Protein AF-A0A958FH75-F1 (afdb_monomer_lite)

Secondary structure (DSSP, 8-state):
--TTTT--TT--HHHHHH--HHHHHHHHHHH-SGGG------SSS-HHHHHHHHHHHHTTPPPPSSPPP------PPPSS--------TT--S---------PPPP-SSHHHHT-

pLDDT: mean 91.55, std 7.51, range [58.56, 97.75]

Foldseek 3Di:
DWPVVVCDPVDDPVCVVDPDPVVVVVVCLQQVFPVNDDDDDDDDDDPVVVVVVCCVVPVPGDGRDPHDDDDDIDDDADPDDDDDDDDDPPDPDDDDDDDDDDDDFDPPDPVSVVD

Sequence (115 aa):
NSRYADRLPIGKKEILENFEPETLRRFYRDWYRPDLMAVIAVGNFDTAFIEAQIRQTFGELPAAEAPRPRVHFPVPDNDKTIFAIASDPEATGSSVSIYFKKDAREQNSEAAYRQ

Structure (mmCIF, N/CA/C/O backbone):
data_AF-A0A958FH75-F1
#
_entry.id   AF-A0A958FH75-F1
#
loop_
_atom_site.group_PDB
_atom_site.id
_atom_site.type_symbol
_atom_site.label_atom_id
_atom_site.label_alt_id
_atom_site.label_comp_id
_atom_site.label_asym_id
_atom_site.label_entity_id
_atom_site.label_seq_id
_atom_site.pdbx_PDB_ins_code
_atom_site.Cartn_x
_atom_site.Cartn_y
_atom_site.Cartn_z
_atom_site.occupancy
_atom_site.B_iso_or_equiv
_atom_site.auth_seq_id
_atom_site.auth_comp_id
_atom_site.auth_asym_id
_atom_site.auth_atom_id
_atom_site.pdbx_PDB_model_num
ATOM 1 N N . ASN A 1 1 ? 3.863 -8.592 -19.537 1.00 63.41 1 ASN A N 1
ATOM 2 C CA . ASN A 1 1 ? 4.412 -7.916 -18.338 1.00 63.41 1 ASN A CA 1
ATOM 3 C C . ASN A 1 1 ? 3.297 -7.593 -17.357 1.00 63.41 1 ASN A C 1
ATOM 5 O O . ASN A 1 1 ? 2.187 -7.318 -17.794 1.00 63.41 1 ASN A O 1
ATOM 9 N N . SER A 1 2 ? 3.559 -7.693 -16.050 1.00 83.12 2 SER A N 1
ATOM 10 C CA . SER A 1 2 ? 2.562 -7.382 -15.013 1.00 83.12 2 SER A CA 1
ATOM 11 C C . SER A 1 2 ? 2.375 -5.870 -14.857 1.00 83.12 2 SER A C 1
ATOM 13 O O . SER A 1 2 ? 3.346 -5.129 -14.989 1.00 83.12 2 SER A O 1
ATOM 15 N N . ARG A 1 3 ? 1.172 -5.413 -14.474 1.00 85.88 3 ARG A N 1
ATOM 16 C CA . ARG A 1 3 ? 0.893 -3.984 -14.201 1.00 85.88 3 ARG A CA 1
ATOM 17 C C . ARG A 1 3 ? 1.790 -3.369 -13.129 1.00 85.88 3 ARG A C 1
ATOM 19 O O . ARG A 1 3 ? 1.921 -2.150 -13.099 1.00 85.88 3 ARG A O 1
ATOM 26 N N . TYR A 1 4 ? 2.376 -4.182 -12.253 1.00 84.25 4 TYR A N 1
ATOM 27 C CA . TYR A 1 4 ? 3.315 -3.717 -11.233 1.00 84.25 4 TYR A CA 1
ATOM 28 C C . TYR A 1 4 ? 4.617 -3.165 -11.830 1.00 84.25 4 TYR A C 1
ATOM 30 O O . TYR A 1 4 ? 5.195 -2.253 -11.250 1.00 84.25 4 TYR A O 1
ATOM 38 N N . ALA A 1 5 ? 5.044 -3.652 -13.002 1.00 86.88 5 ALA A N 1
ATOM 39 C CA . ALA A 1 5 ? 6.258 -3.169 -13.664 1.00 86.88 5 ALA A CA 1
ATOM 40 C C . ALA A 1 5 ? 6.140 -1.699 -14.106 1.00 86.88 5 ALA A C 1
ATOM 42 O O . ALA A 1 5 ? 7.126 -0.971 -14.098 1.00 86.88 5 ALA A O 1
ATOM 43 N N . ASP A 1 6 ? 4.923 -1.250 -14.423 1.00 89.31 6 ASP A N 1
ATOM 44 C CA . ASP A 1 6 ? 4.658 0.096 -14.945 1.00 89.31 6 ASP A CA 1
ATOM 45 C C . ASP A 1 6 ? 4.152 1.077 -13.869 1.00 89.31 6 ASP A C 1
ATOM 47 O O . ASP A 1 6 ? 3.841 2.234 -14.168 1.00 89.31 6 ASP A O 1
ATOM 51 N N . ARG A 1 7 ? 3.994 0.623 -12.617 1.00 90.12 7 ARG A N 1
ATOM 52 C CA . ARG A 1 7 ? 3.311 1.361 -11.538 1.00 90.12 7 ARG A CA 1
ATOM 53 C C . ARG A 1 7 ? 4.127 1.410 -10.257 1.00 90.12 7 ARG A C 1
ATOM 55 O O . ARG A 1 7 ? 3.709 0.898 -9.219 1.00 90.12 7 ARG A O 1
ATOM 62 N N . LEU A 1 8 ? 5.273 2.075 -10.329 1.00 93.00 8 LEU A N 1
ATOM 63 C CA . LEU A 1 8 ? 6.036 2.405 -9.130 1.00 93.00 8 LEU A CA 1
ATOM 64 C C . LEU A 1 8 ? 5.189 3.282 -8.188 1.00 93.00 8 LEU A C 1
ATOM 66 O O . LEU A 1 8 ? 4.598 4.258 -8.661 1.00 93.00 8 LEU A O 1
ATOM 70 N N . PRO A 1 9 ? 5.142 2.985 -6.872 1.00 93.75 9 PRO A N 1
ATOM 71 C CA . PRO A 1 9 ? 4.334 3.749 -5.918 1.00 93.75 9 PRO A CA 1
ATOM 72 C C . PRO A 1 9 ? 4.647 5.248 -5.879 1.00 93.75 9 PRO A C 1
ATOM 74 O O . PRO A 1 9 ? 3.743 6.048 -5.666 1.00 93.75 9 PRO A O 1
ATOM 77 N N . ILE A 1 10 ? 5.903 5.633 -6.134 1.00 94.25 10 ILE A N 1
ATOM 78 C CA . ILE A 1 10 ? 6.328 7.041 -6.177 1.00 94.25 10 ILE A CA 1
ATOM 79 C C . ILE A 1 10 ? 5.706 7.821 -7.349 1.00 94.25 10 ILE A C 1
ATOM 81 O O . ILE A 1 10 ? 5.650 9.046 -7.324 1.00 94.25 10 ILE A O 1
ATOM 85 N N . GLY A 1 11 ? 5.204 7.124 -8.372 1.00 93.44 11 GLY A N 1
ATOM 86 C CA . GLY A 1 11 ? 4.608 7.738 -9.552 1.00 93.44 11 GLY A CA 1
ATOM 87 C C . GLY A 1 11 ? 5.637 8.333 -10.516 1.00 93.44 11 GLY A C 1
ATOM 88 O O . GLY A 1 11 ? 6.793 7.915 -10.571 1.00 93.44 11 GLY A O 1
ATOM 89 N N . LYS A 1 12 ? 5.186 9.291 -11.333 1.00 95.25 12 LYS A N 1
ATOM 90 C CA . LYS A 1 12 ? 6.008 10.007 -12.318 1.00 95.25 12 LYS A CA 1
ATOM 91 C C . LYS A 1 12 ? 6.065 11.480 -11.942 1.00 95.25 12 LYS A C 1
ATOM 93 O O . LYS A 1 12 ? 5.015 12.064 -11.685 1.00 95.25 12 LYS A O 1
ATOM 98 N N . LYS A 1 13 ? 7.257 12.080 -11.992 1.00 95.75 13 LYS A N 1
ATOM 99 C CA . LYS A 1 13 ? 7.478 13.500 -11.674 1.00 95.75 13 LYS A CA 1
ATOM 100 C C . LYS A 1 13 ? 6.497 14.426 -12.400 1.00 95.75 13 LYS A C 1
ATOM 102 O O . LYS A 1 13 ? 5.816 15.208 -11.756 1.00 95.75 13 LYS A O 1
ATOM 107 N N . GLU A 1 14 ? 6.351 14.245 -13.709 1.00 96.56 14 GLU A N 1
ATOM 108 C CA . GLU A 1 14 ? 5.429 15.031 -14.538 1.00 96.56 14 GLU A CA 1
ATOM 109 C C . GLU A 1 14 ? 3.981 14.990 -14.025 1.00 96.56 14 GLU A C 1
ATOM 111 O O . GLU A 1 14 ? 3.292 16.003 -14.034 1.00 96.56 14 GLU A O 1
ATOM 116 N N . ILE A 1 15 ? 3.516 13.840 -13.526 1.00 95.06 15 ILE A N 1
ATOM 117 C CA . ILE A 1 15 ? 2.167 13.721 -12.959 1.00 95.06 15 ILE A CA 1
ATOM 118 C C . ILE A 1 15 ? 2.096 14.446 -11.614 1.00 95.06 15 ILE A C 1
ATOM 120 O O . ILE A 1 15 ? 1.117 15.131 -11.352 1.00 95.06 15 ILE A O 1
ATOM 124 N N . LEU A 1 16 ? 3.120 14.309 -10.768 1.00 94.56 16 LEU A N 1
ATOM 125 C CA . LEU A 1 16 ? 3.161 14.956 -9.453 1.00 94.56 16 LEU A CA 1
ATOM 126 C C . LEU A 1 16 ? 3.179 16.486 -9.551 1.00 94.56 16 LEU A C 1
ATOM 128 O O . LEU A 1 16 ? 2.618 17.150 -8.687 1.00 94.56 16 LEU A O 1
ATOM 132 N N . GLU A 1 17 ? 3.796 17.035 -10.596 1.00 96.62 17 GLU A N 1
ATOM 133 C CA . GLU A 1 17 ? 3.890 18.482 -10.813 1.00 96.62 17 GLU A CA 1
ATOM 134 C C . GLU A 1 17 ? 2.630 19.080 -11.459 1.00 96.62 17 GLU A C 1
ATOM 136 O O . GLU A 1 17 ? 2.386 20.271 -11.296 1.00 96.62 17 GLU A O 1
ATOM 141 N N . ASN A 1 18 ? 1.819 18.275 -12.161 1.00 97.44 18 ASN A N 1
ATOM 142 C CA . ASN A 1 18 ? 0.746 18.784 -13.028 1.00 97.44 18 ASN A CA 1
ATOM 143 C C . ASN A 1 18 ? -0.640 18.165 -12.782 1.00 97.44 18 ASN A C 1
ATOM 145 O O . ASN A 1 18 ? -1.559 18.396 -13.567 1.00 97.44 18 ASN A O 1
ATOM 149 N N . PHE A 1 19 ? -0.828 17.328 -11.758 1.00 96.56 19 PHE A N 1
ATOM 150 C CA . PHE A 1 19 ? -2.135 16.707 -11.541 1.00 96.56 19 PHE A CA 1
ATOM 151 C C . PHE A 1 19 ? -3.198 17.741 -11.145 1.00 96.56 19 PHE A C 1
ATOM 153 O O . PHE A 1 19 ? -2.989 18.601 -10.293 1.00 96.56 19 PHE A O 1
ATOM 160 N N . GLU A 1 20 ? -4.399 17.575 -11.692 1.00 97.69 20 GLU A N 1
ATOM 161 C CA . GLU A 1 20 ? -5.562 18.336 -11.246 1.00 97.69 20 GLU A CA 1
ATOM 162 C C . GLU A 1 20 ? -5.964 17.921 -9.822 1.00 97.69 20 GLU A C 1
ATOM 164 O O . GLU A 1 20 ? -6.146 16.718 -9.583 1.00 97.69 20 GLU A O 1
ATOM 169 N N . PRO A 1 21 ? -6.210 18.855 -8.883 1.00 97.19 21 PRO A N 1
ATOM 170 C CA . PRO A 1 21 ? -6.591 18.527 -7.506 1.00 97.19 21 PRO A CA 1
ATOM 171 C C . PRO A 1 21 ? -7.777 17.558 -7.401 1.00 97.19 21 PRO A C 1
ATOM 173 O O . PRO A 1 21 ? -7.835 16.713 -6.505 1.00 97.19 21 PRO A O 1
ATOM 176 N N . GLU A 1 22 ? -8.712 17.629 -8.350 1.00 97.62 22 GLU A N 1
ATOM 177 C CA . GLU A 1 22 ? -9.873 16.742 -8.380 1.00 97.62 22 GLU A CA 1
ATOM 178 C C . GLU A 1 22 ? -9.517 15.278 -8.669 1.00 97.62 22 GLU A C 1
ATOM 180 O O . GLU A 1 22 ? -10.215 14.369 -8.221 1.00 97.62 22 GLU A O 1
ATOM 185 N N . THR A 1 23 ? -8.395 15.014 -9.340 1.00 96.06 23 THR A N 1
ATOM 186 C CA . THR A 1 23 ? -7.891 13.649 -9.529 1.00 96.06 23 THR A CA 1
ATOM 187 C C . THR A 1 23 ? -7.534 12.998 -8.198 1.00 96.06 23 THR A C 1
ATOM 189 O O . THR A 1 23 ? -7.883 11.834 -7.986 1.00 96.06 23 THR A O 1
ATOM 192 N N . LEU A 1 24 ? -6.914 13.746 -7.281 1.00 96.00 24 LEU A N 1
ATOM 193 C CA . LEU A 1 24 ? -6.584 13.249 -5.948 1.00 96.00 24 LEU A CA 1
ATOM 194 C C . LEU A 1 24 ? -7.845 13.047 -5.100 1.00 96.00 24 LEU A C 1
ATOM 196 O O . LEU A 1 24 ? -8.002 11.994 -4.484 1.00 96.00 24 LEU A O 1
ATOM 200 N N . ARG A 1 25 ? -8.781 14.008 -5.115 1.00 96.62 25 ARG A N 1
ATOM 201 C CA . ARG A 1 25 ? -10.053 13.876 -4.378 1.00 96.62 25 ARG A CA 1
ATOM 202 C C . ARG A 1 25 ? -10.878 12.694 -4.870 1.00 96.62 25 ARG A C 1
ATOM 204 O O . ARG A 1 25 ? -11.408 11.941 -4.059 1.00 96.62 25 ARG A O 1
ATOM 211 N N . ARG A 1 26 ? -10.947 12.487 -6.187 1.00 95.88 26 ARG A N 1
ATOM 212 C CA . ARG A 1 26 ? -11.592 11.311 -6.776 1.00 95.88 26 ARG A CA 1
ATOM 213 C C . ARG A 1 26 ? -10.915 10.024 -6.317 1.00 95.88 26 ARG A C 1
ATOM 215 O O . ARG A 1 26 ? -11.613 9.112 -5.899 1.00 95.88 26 ARG A O 1
ATOM 222 N N . PHE A 1 27 ? -9.582 9.955 -6.356 1.00 95.56 27 PHE A N 1
ATOM 223 C CA . PHE A 1 27 ? -8.852 8.781 -5.869 1.00 95.56 27 PHE A CA 1
ATOM 224 C C . PHE A 1 27 ? -9.167 8.490 -4.396 1.00 95.56 27 PHE A C 1
ATOM 226 O O . PHE A 1 27 ? -9.434 7.345 -4.046 1.00 95.56 27 PHE A O 1
ATOM 233 N N . TYR A 1 28 ? -9.192 9.522 -3.551 1.00 95.50 28 TYR A N 1
ATOM 234 C CA . TYR A 1 28 ? -9.570 9.381 -2.150 1.00 95.50 28 TYR A CA 1
ATOM 235 C C . TYR A 1 28 ? -10.984 8.802 -2.012 1.00 95.50 28 TYR A C 1
ATOM 237 O O . TYR A 1 28 ? -11.147 7.760 -1.391 1.00 95.50 28 TYR A O 1
ATOM 245 N N . ARG A 1 29 ? -11.990 9.388 -2.674 1.00 93.38 29 ARG A N 1
ATOM 246 C CA . ARG A 1 29 ? -13.377 8.887 -2.630 1.00 93.38 29 ARG A CA 1
ATOM 247 C C . ARG A 1 29 ? -13.529 7.460 -3.173 1.00 93.38 29 ARG A C 1
ATOM 249 O O . ARG A 1 29 ? -14.317 6.692 -2.637 1.00 93.38 29 ARG A O 1
ATOM 256 N N . ASP A 1 30 ? -12.774 7.096 -4.212 1.00 94.75 30 ASP A N 1
ATOM 257 C CA . ASP A 1 30 ? -12.850 5.768 -4.836 1.00 94.75 30 ASP A CA 1
ATOM 258 C C . ASP A 1 30 ? -12.345 4.648 -3.901 1.00 94.75 30 ASP A C 1
ATOM 260 O O . ASP A 1 30 ? -12.876 3.529 -3.936 1.00 94.75 30 ASP A O 1
ATOM 264 N N . TRP A 1 31 ? -11.306 4.933 -3.103 1.00 95.94 31 TRP A N 1
ATOM 265 C CA . TRP A 1 31 ? -10.527 3.908 -2.394 1.00 95.94 31 TRP A CA 1
ATOM 266 C C . TRP A 1 31 ? -10.531 4.026 -0.863 1.00 95.94 31 TRP A C 1
ATOM 268 O O . TRP A 1 31 ? -10.356 3.008 -0.198 1.00 95.94 31 TRP A O 1
ATOM 278 N N . TYR A 1 32 ? -10.752 5.212 -0.287 1.00 95.06 32 TYR A N 1
ATOM 279 C CA . TYR A 1 32 ? -10.813 5.419 1.166 1.00 95.06 32 TYR A CA 1
ATOM 280 C C . TYR A 1 32 ? -12.238 5.204 1.685 1.00 95.06 32 TYR A C 1
ATOM 282 O O . TYR A 1 32 ? -12.905 6.134 2.135 1.00 95.06 32 TYR A O 1
ATOM 290 N N . ARG A 1 33 ? -12.702 3.956 1.619 1.00 95.12 33 ARG A N 1
ATOM 291 C CA . ARG A 1 33 ? -14.059 3.548 2.001 1.00 95.12 33 ARG A CA 1
ATOM 292 C C . ARG A 1 33 ? -14.054 2.389 3.007 1.00 95.12 33 ARG A C 1
ATOM 294 O O . ARG A 1 33 ? -13.124 1.580 2.956 1.00 95.12 33 ARG A O 1
ATOM 301 N N . PRO A 1 34 ? -15.070 2.272 3.889 1.00 94.25 34 PRO A N 1
ATOM 302 C CA . PRO A 1 34 ? -15.046 1.317 5.002 1.00 94.25 34 PRO A CA 1
ATOM 303 C C . PRO A 1 34 ? -14.875 -0.155 4.599 1.00 94.25 34 PRO A C 1
ATOM 305 O O . PRO A 1 34 ? -14.187 -0.891 5.296 1.00 94.25 34 PRO A O 1
ATOM 308 N N . ASP A 1 35 ? -15.417 -0.587 3.454 1.00 93.44 35 ASP A N 1
ATOM 309 C CA . ASP A 1 35 ? -15.279 -1.965 2.948 1.00 93.44 35 ASP A CA 1
ATOM 310 C C . ASP A 1 35 ? -13.846 -2.325 2.511 1.00 93.44 35 ASP A C 1
ATOM 312 O O . ASP A 1 35 ? -13.526 -3.501 2.345 1.00 93.44 35 ASP A O 1
ATOM 316 N N . LEU A 1 36 ? -12.975 -1.326 2.322 1.00 94.50 36 LEU A N 1
ATOM 317 C CA . LEU A 1 36 ? -11.560 -1.497 1.976 1.00 94.50 36 LEU A CA 1
ATOM 318 C C . LEU A 1 36 ? -10.606 -1.131 3.123 1.00 94.50 36 LEU A C 1
ATOM 320 O O . LEU A 1 36 ? -9.388 -1.154 2.928 1.00 94.50 36 LEU A O 1
ATOM 324 N N . MET A 1 37 ? -11.134 -0.792 4.299 1.00 93.75 37 MET A N 1
ATOM 325 C CA . MET A 1 37 ? -10.359 -0.371 5.462 1.00 93.75 37 MET A CA 1
ATOM 326 C C . MET A 1 37 ? -10.285 -1.470 6.521 1.00 93.75 37 MET A C 1
ATOM 328 O O . MET A 1 37 ? -11.201 -2.267 6.695 1.00 93.75 37 MET A O 1
ATOM 332 N N . ALA A 1 38 ? -9.188 -1.471 7.271 1.00 93.94 38 ALA A N 1
ATOM 333 C CA . ALA A 1 38 ? -9.033 -2.260 8.482 1.00 93.94 38 ALA A CA 1
ATOM 334 C C . ALA A 1 38 ? -8.408 -1.377 9.565 1.00 93.94 38 ALA A C 1
ATOM 336 O O . ALA A 1 38 ? -7.489 -0.605 9.286 1.00 93.94 38 ALA A O 1
ATOM 337 N N . VAL A 1 39 ? -8.899 -1.505 10.797 1.00 94.31 39 VAL A N 1
ATOM 338 C CA . VAL A 1 39 ? -8.304 -0.875 11.979 1.00 94.31 39 VAL A CA 1
ATOM 339 C C . VAL A 1 39 ? -7.599 -1.965 12.774 1.00 94.31 39 VAL A C 1
ATOM 341 O O . VAL A 1 39 ? -8.204 -2.980 13.109 1.00 94.31 39 VAL A O 1
ATOM 344 N N . ILE A 1 40 ? -6.313 -1.762 13.052 1.00 94.19 40 ILE A N 1
ATOM 345 C CA . ILE A 1 40 ? -5.477 -2.712 13.788 1.00 94.19 40 ILE A CA 1
ATOM 346 C C . ILE A 1 40 ? -5.047 -2.037 15.090 1.00 94.19 40 ILE A C 1
ATOM 348 O O . ILE A 1 40 ? -4.381 -1.003 15.057 1.00 94.19 40 ILE A O 1
ATOM 352 N N . ALA A 1 41 ? -5.416 -2.622 16.230 1.00 94.44 41 ALA A N 1
ATOM 353 C CA . ALA A 1 41 ? -5.017 -2.158 17.555 1.00 94.44 41 ALA A CA 1
ATOM 354 C C . ALA A 1 41 ? -4.157 -3.232 18.235 1.00 94.44 41 ALA A C 1
ATOM 356 O O . ALA A 1 41 ? -4.597 -4.368 18.397 1.00 94.44 41 ALA A O 1
ATOM 357 N N . VAL A 1 42 ? -2.930 -2.878 18.627 1.00 95.69 42 VAL A N 1
ATOM 358 C CA . VAL A 1 42 ? -1.978 -3.786 19.289 1.00 95.69 42 VAL A CA 1
ATOM 359 C C . VAL A 1 42 ? -1.367 -3.072 20.486 1.00 95.69 42 VAL A C 1
ATOM 361 O O . VAL A 1 42 ? -0.796 -1.994 20.339 1.00 95.69 42 VAL A O 1
ATOM 364 N N . GLY A 1 43 ? -1.487 -3.660 21.673 1.00 95.50 43 GLY A N 1
ATOM 365 C CA . GLY A 1 43 ? -0.966 -3.076 22.904 1.00 95.50 43 GLY A CA 1
ATOM 366 C C . GLY A 1 43 ? -1.605 -3.677 24.152 1.00 95.50 43 GLY A C 1
ATOM 367 O O . GLY A 1 43 ? -2.377 -4.628 24.070 1.00 95.50 43 GLY A O 1
ATOM 368 N N . ASN A 1 44 ? -1.265 -3.111 25.311 1.00 96.69 44 ASN A N 1
ATOM 369 C CA . ASN A 1 44 ? -1.860 -3.480 26.593 1.00 96.69 44 ASN A CA 1
ATOM 370 C C . ASN A 1 44 ? -3.020 -2.530 26.923 1.00 96.69 44 ASN A C 1
ATOM 372 O O . ASN A 1 44 ? -2.801 -1.451 27.473 1.00 96.69 44 ASN A O 1
ATOM 376 N N . PHE A 1 45 ? -4.236 -2.911 26.547 1.00 96.06 45 PHE A N 1
ATOM 377 C CA . PHE A 1 45 ? -5.453 -2.144 26.800 1.00 96.06 45 PHE A CA 1
ATOM 378 C C . PHE A 1 45 ? -6.642 -3.074 27.041 1.00 96.06 45 PHE A C 1
ATOM 380 O O . PHE A 1 45 ? -6.639 -4.236 26.632 1.00 96.06 45 PHE A O 1
ATOM 387 N N . ASP A 1 46 ? -7.681 -2.537 27.675 1.00 97.44 46 ASP A N 1
ATOM 388 C CA . ASP A 1 46 ? -8.963 -3.223 27.772 1.00 97.44 46 ASP A CA 1
ATOM 389 C C . ASP A 1 46 ? -9.628 -3.310 26.386 1.00 97.44 46 ASP A C 1
ATOM 391 O O . ASP A 1 46 ? -9.764 -2.312 25.672 1.00 97.44 46 ASP A O 1
ATOM 395 N N . THR A 1 47 ? -10.013 -4.524 25.987 1.00 96.56 47 THR A N 1
ATOM 396 C CA . THR A 1 47 ? -10.541 -4.790 24.639 1.00 96.56 47 THR A CA 1
ATOM 397 C C . THR A 1 47 ? -11.914 -4.156 24.436 1.00 96.56 47 THR A C 1
ATOM 399 O O . THR A 1 47 ? -12.163 -3.583 23.377 1.00 96.56 47 THR A O 1
ATOM 402 N N . ALA A 1 48 ? -12.781 -4.197 25.452 1.00 97.25 48 ALA A N 1
ATOM 403 C CA . ALA A 1 48 ? -14.118 -3.613 25.374 1.00 97.25 48 ALA A CA 1
ATOM 404 C C . ALA A 1 48 ? -14.053 -2.085 25.241 1.00 97.25 48 ALA A C 1
ATOM 406 O O . ALA A 1 48 ? -14.779 -1.498 24.437 1.00 97.25 48 ALA A O 1
ATOM 407 N N . PHE A 1 49 ? -13.140 -1.444 25.973 1.00 97.38 49 PHE A N 1
ATOM 408 C CA . PHE A 1 49 ? -12.890 -0.014 25.866 1.00 97.38 49 PHE A CA 1
ATOM 409 C C . PHE A 1 49 ? -12.438 0.384 24.455 1.00 97.38 49 PHE A C 1
ATOM 411 O O . PHE A 1 49 ? -13.018 1.294 23.861 1.00 97.38 49 PHE A O 1
ATOM 418 N N . ILE A 1 50 ? -11.438 -0.304 23.891 1.00 97.75 50 ILE A N 1
ATOM 419 C CA . ILE A 1 50 ? -10.944 0.014 22.543 1.00 97.75 50 ILE A CA 1
ATOM 420 C C . ILE A 1 50 ? -11.988 -0.287 21.468 1.00 97.75 50 ILE A C 1
ATOM 422 O O . ILE A 1 50 ? -12.160 0.523 20.559 1.00 97.75 50 ILE A O 1
ATOM 426 N N . GLU A 1 51 ? -12.732 -1.388 21.572 1.00 96.94 51 GLU A N 1
ATOM 427 C CA . GLU A 1 51 ? -13.814 -1.676 20.628 1.00 96.94 51 GLU A CA 1
ATOM 428 C C . GLU A 1 51 ? -14.881 -0.572 20.646 1.00 96.94 51 GLU A C 1
ATOM 430 O O . GLU A 1 51 ? -15.299 -0.104 19.583 1.00 96.94 51 GLU A O 1
ATOM 435 N N . ALA A 1 52 ? -15.283 -0.103 21.832 1.00 97.62 52 ALA A N 1
ATOM 436 C CA . ALA A 1 52 ? -16.240 0.991 21.964 1.00 97.62 52 ALA A CA 1
ATOM 437 C C . ALA A 1 52 ? -15.731 2.280 21.296 1.00 97.62 52 ALA A C 1
ATOM 439 O O . ALA A 1 52 ? -16.476 2.917 20.554 1.00 97.62 52 ALA A O 1
ATOM 440 N N . GLN A 1 53 ? -14.453 2.625 21.485 1.00 96.88 53 GLN A N 1
ATOM 441 C CA . GLN A 1 53 ? -13.830 3.789 20.841 1.00 96.88 53 GLN A CA 1
ATOM 442 C C . GLN A 1 53 ? -13.766 3.653 19.314 1.00 96.88 53 GLN A C 1
ATOM 444 O O . GLN A 1 53 ? -14.063 4.608 18.591 1.00 96.88 53 GLN A O 1
ATOM 449 N N . ILE A 1 54 ? -13.427 2.466 18.803 1.00 96.88 54 ILE A N 1
ATOM 450 C CA . ILE A 1 54 ? -13.414 2.188 17.360 1.00 96.88 54 ILE A CA 1
ATOM 451 C C . ILE A 1 54 ? -14.823 2.347 16.783 1.00 96.88 54 ILE A C 1
ATOM 453 O O . ILE A 1 54 ? -14.994 3.029 15.772 1.00 96.88 54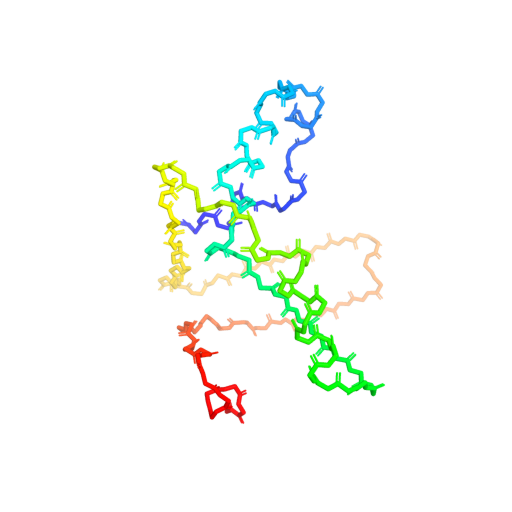 ILE A O 1
ATOM 457 N N . ARG A 1 55 ? -15.845 1.777 17.434 1.00 96.38 55 ARG A N 1
ATOM 458 C CA . ARG A 1 55 ? -17.245 1.910 17.002 1.00 96.38 55 ARG A CA 1
ATOM 459 C C . ARG A 1 55 ? -17.719 3.358 17.046 1.00 96.38 55 ARG A C 1
ATOM 461 O O . ARG A 1 55 ? -18.351 3.799 16.096 1.00 96.38 55 ARG A O 1
ATOM 468 N N . GLN A 1 56 ? -17.378 4.099 18.096 1.00 97.31 56 GLN A N 1
ATOM 469 C CA . GLN A 1 56 ? -17.716 5.517 18.216 1.00 97.31 56 GLN A CA 1
ATOM 470 C C . GLN A 1 56 ? -17.061 6.361 17.112 1.00 97.31 56 GLN A C 1
ATOM 472 O O . GLN A 1 56 ? -17.684 7.277 16.591 1.00 97.31 56 GLN A O 1
ATOM 477 N N . THR A 1 57 ? -15.813 6.058 16.748 1.00 96.19 57 THR A N 1
ATOM 478 C CA . THR A 1 57 ? -15.042 6.862 15.787 1.00 96.19 57 THR A CA 1
ATOM 479 C C . THR A 1 57 ? -15.383 6.531 14.333 1.00 96.19 57 THR A C 1
ATOM 481 O O . THR A 1 57 ? -15.453 7.426 13.495 1.00 96.19 57 THR A O 1
ATOM 484 N N . PHE A 1 58 ? -15.571 5.247 14.014 1.00 95.75 58 PHE A N 1
ATOM 485 C CA . PHE A 1 58 ? -15.686 4.766 12.631 1.00 95.75 58 PHE A CA 1
ATOM 486 C C . PHE A 1 58 ? -17.049 4.148 12.297 1.00 95.75 58 PHE A C 1
ATOM 488 O O . PHE A 1 58 ? -17.331 3.915 11.124 1.00 95.75 58 PHE A O 1
ATOM 495 N N . GLY A 1 59 ? -17.894 3.867 13.293 1.00 94.12 59 GLY A N 1
ATOM 496 C CA . GLY A 1 59 ? -19.150 3.135 13.105 1.00 94.12 59 GLY A CA 1
ATOM 497 C C . GLY A 1 59 ? -20.213 3.889 12.308 1.00 94.12 59 GLY A C 1
ATOM 498 O O . GLY A 1 59 ? -21.085 3.254 11.723 1.00 94.12 59 GLY A O 1
ATOM 499 N N . GLU A 1 60 ? -20.120 5.218 12.245 1.00 95.44 60 GLU A N 1
ATOM 500 C CA . GLU A 1 60 ? -21.032 6.072 11.471 1.00 95.44 60 GLU A CA 1
ATOM 501 C C . GLU A 1 60 ? -20.527 6.367 10.049 1.00 95.44 60 GLU A C 1
ATOM 503 O O . GLU A 1 60 ? -21.186 7.088 9.297 1.00 95.44 60 GLU A O 1
ATOM 508 N N . LEU A 1 61 ? -19.367 5.827 9.648 1.00 93.94 61 LEU A N 1
ATOM 509 C CA . LEU A 1 61 ? -18.866 6.035 8.292 1.00 93.94 61 LEU A CA 1
ATOM 510 C C . LEU A 1 61 ? -19.814 5.390 7.267 1.00 93.94 61 LEU A C 1
ATOM 512 O O . LEU A 1 61 ? -20.085 4.188 7.353 1.00 93.94 61 LEU A O 1
ATOM 516 N N . PRO A 1 62 ? -20.296 6.149 6.266 1.00 92.69 62 PRO A N 1
ATOM 517 C CA . PRO A 1 62 ? -21.231 5.621 5.289 1.00 92.69 62 PRO A CA 1
ATOM 518 C C . PRO A 1 62 ? -20.551 4.604 4.370 1.00 92.69 62 PRO A C 1
ATOM 520 O O . PRO A 1 62 ? -19.374 4.729 4.016 1.00 92.69 62 PRO A O 1
ATOM 523 N N . ALA A 1 63 ? -21.324 3.614 3.926 1.00 92.25 63 ALA A N 1
ATOM 524 C CA . ALA A 1 63 ? -20.914 2.767 2.816 1.00 92.25 63 ALA A CA 1
ATOM 525 C C . ALA A 1 63 ? -20.766 3.613 1.541 1.00 92.25 63 ALA A C 1
ATOM 527 O O . ALA A 1 63 ? -21.526 4.556 1.317 1.00 92.25 63 ALA A O 1
ATOM 528 N N . ALA A 1 64 ? -19.797 3.274 0.691 1.00 90.75 64 ALA A N 1
ATOM 529 C CA . ALA A 1 64 ? -19.629 3.971 -0.578 1.00 90.75 64 ALA A CA 1
ATOM 530 C C . ALA A 1 64 ? -20.819 3.703 -1.513 1.00 90.75 64 ALA A C 1
ATOM 532 O O . ALA A 1 64 ? -21.195 2.552 -1.742 1.00 90.75 64 ALA A O 1
ATOM 533 N N . GLU A 1 65 ? -21.371 4.762 -2.101 1.00 88.06 65 GLU A N 1
ATOM 534 C CA . GLU A 1 65 ? -22.390 4.660 -3.145 1.00 88.06 65 GLU A CA 1
ATOM 535 C C . GLU A 1 65 ? -21.731 4.297 -4.484 1.00 88.06 65 GLU A C 1
ATOM 537 O O . GLU A 1 65 ? -20.775 4.946 -4.906 1.00 88.06 65 GLU A O 1
ATOM 542 N N . ALA A 1 66 ? -22.231 3.248 -5.149 1.00 89.62 66 ALA A N 1
ATOM 543 C CA . ALA A 1 66 ? -21.717 2.753 -6.434 1.00 89.62 66 ALA A CA 1
ATOM 544 C C . ALA A 1 66 ? -20.169 2.630 -6.489 1.00 89.62 66 ALA A C 1
ATOM 546 O O . ALA A 1 66 ? -19.513 3.255 -7.331 1.00 89.62 66 ALA A O 1
ATOM 547 N N . PRO A 1 67 ? -19.559 1.822 -5.600 1.00 92.56 67 PRO A N 1
ATOM 548 C CA . PRO A 1 67 ? -18.112 1.765 -5.451 1.00 92.56 67 PRO A CA 1
ATOM 549 C C . PRO A 1 67 ? -17.417 1.264 -6.718 1.00 92.56 67 PRO A C 1
ATOM 551 O O . PRO A 1 67 ? -17.818 0.267 -7.324 1.00 92.56 67 PRO A O 1
ATOM 554 N N . ARG A 1 68 ? -16.284 1.885 -7.073 1.00 94.62 68 ARG A N 1
ATOM 555 C CA . ARG A 1 68 ? -15.409 1.348 -8.124 1.00 94.62 68 ARG A CA 1
ATOM 556 C C . ARG A 1 68 ? -14.963 -0.080 -7.753 1.00 94.62 68 ARG A C 1
ATOM 558 O O . ARG A 1 68 ? -14.501 -0.285 -6.623 1.00 94.62 68 ARG A O 1
ATOM 565 N N . PRO A 1 69 ? -15.040 -1.059 -8.678 1.00 93.56 69 PRO A N 1
ATOM 566 C CA . PRO A 1 69 ? -14.610 -2.421 -8.393 1.00 93.56 69 PRO A CA 1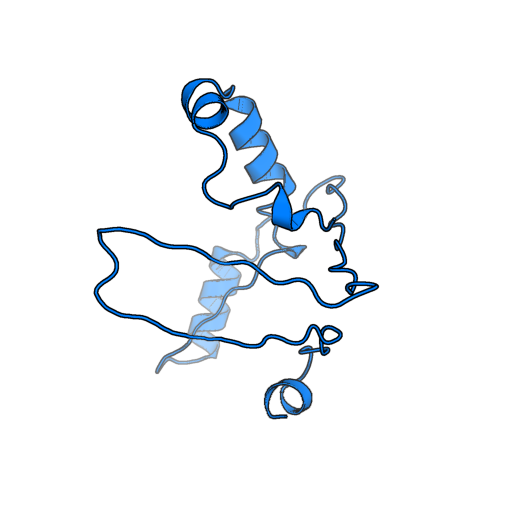
ATOM 567 C C . PRO A 1 69 ? -13.100 -2.487 -8.153 1.00 93.56 69 PRO A C 1
ATOM 569 O O . PRO A 1 69 ? -12.297 -1.920 -8.903 1.00 93.56 69 PRO A O 1
ATOM 572 N N . ARG A 1 70 ? -12.707 -3.220 -7.108 1.00 91.12 70 ARG A N 1
ATOM 573 C CA . ARG A 1 70 ? -11.307 -3.544 -6.834 1.00 91.12 70 ARG A CA 1
ATOM 574 C C . ARG A 1 70 ? -10.894 -4.717 -7.718 1.00 91.12 70 ARG A C 1
ATOM 576 O O . ARG A 1 70 ? -11.380 -5.828 -7.549 1.00 91.12 70 ARG A O 1
ATOM 583 N N . VAL A 1 71 ? -9.983 -4.463 -8.652 1.00 91.00 71 VAL A N 1
ATOM 584 C CA . VAL A 1 71 ? -9.4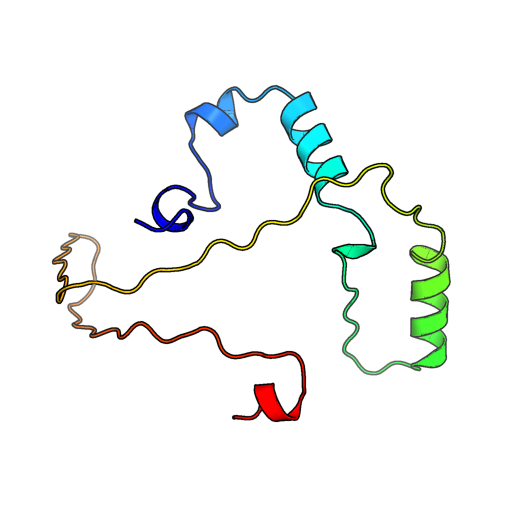53 -5.488 -9.560 1.00 91.00 71 VAL A CA 1
ATOM 585 C C . VAL A 1 71 ? -8.11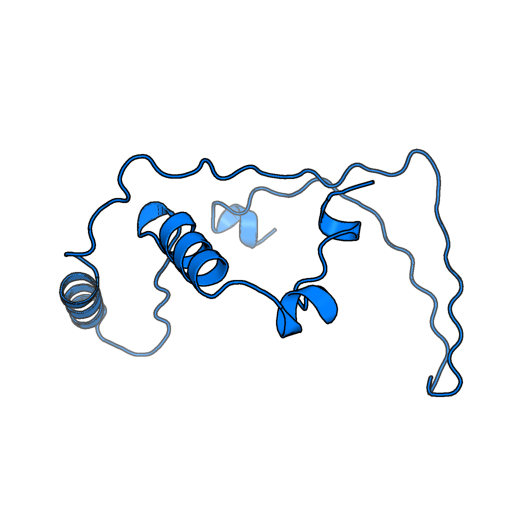9 -5.999 -9.030 1.00 91.00 71 VAL A C 1
ATOM 587 O O . VAL A 1 71 ? -7.238 -5.207 -8.690 1.00 91.00 71 VAL A O 1
ATOM 590 N N . HIS A 1 72 ? -7.962 -7.319 -8.994 1.00 87.62 72 HIS A N 1
ATOM 591 C CA . HIS A 1 72 ? -6.687 -7.966 -8.706 1.00 87.62 72 HIS A CA 1
ATOM 592 C C . HIS A 1 72 ? -5.893 -8.160 -9.997 1.00 87.62 72 HIS A C 1
ATOM 594 O O . HIS A 1 72 ? -6.428 -8.625 -11.002 1.00 87.62 72 HIS A O 1
ATOM 600 N N . PHE A 1 73 ? -4.611 -7.796 -9.971 1.00 88.38 73 PHE A N 1
ATOM 601 C CA . PHE A 1 73 ? -3.718 -7.971 -11.113 1.00 88.38 73 PHE A CA 1
ATOM 602 C C . PHE A 1 73 ? -2.754 -9.117 -10.841 1.00 88.38 73 PHE A C 1
ATOM 604 O O . PHE A 1 73 ? -1.998 -9.034 -9.873 1.00 88.38 73 PHE A O 1
ATOM 611 N N . PRO A 1 74 ? -2.752 -10.171 -11.672 1.00 86.69 74 PRO A N 1
ATOM 612 C CA . PRO A 1 74 ? -1.824 -11.267 -11.484 1.00 86.69 74 PRO A CA 1
ATOM 613 C C . PRO A 1 74 ? -0.394 -10.846 -11.834 1.00 86.69 74 PRO A C 1
ATOM 615 O O . PRO A 1 74 ? -0.136 -9.926 -12.626 1.00 86.69 74 PRO A O 1
ATOM 618 N N . VAL A 1 75 ? 0.553 -11.575 -11.257 1.00 88.69 75 VAL A N 1
ATOM 619 C CA . VAL A 1 75 ? 1.956 -11.542 -11.657 1.00 88.69 75 VAL A CA 1
ATOM 620 C C . VAL A 1 75 ? 2.213 -12.833 -12.427 1.00 88.69 75 VAL A C 1
ATOM 622 O O . VAL A 1 75 ? 2.418 -13.864 -11.795 1.00 88.69 75 VAL A O 1
ATOM 625 N N . PRO A 1 76 ? 2.148 -12.816 -13.771 1.00 88.31 76 PRO A N 1
ATOM 626 C CA . PRO A 1 76 ? 2.403 -14.016 -14.551 1.00 88.31 76 PRO A CA 1
ATOM 627 C C . PRO A 1 76 ? 3.849 -14.477 -14.368 1.00 88.31 76 PRO A C 1
ATOM 629 O O . PRO A 1 76 ? 4.760 -13.663 -14.131 1.00 88.31 76 PRO A O 1
ATOM 632 N N . ASP A 1 77 ? 4.044 -15.783 -14.500 1.00 90.25 77 ASP A N 1
ATOM 633 C CA . ASP A 1 77 ? 5.373 -16.373 -14.522 1.00 90.25 77 ASP A CA 1
ATOM 634 C C . ASP A 1 77 ? 6.135 -15.991 -15.805 1.00 90.25 77 ASP A C 1
ATOM 636 O O . ASP A 1 77 ? 5.608 -15.309 -16.689 1.00 90.25 77 ASP A O 1
ATOM 640 N N . ASN A 1 78 ? 7.410 -16.358 -15.875 1.00 89.56 78 ASN A N 1
ATOM 641 C CA . ASN A 1 78 ? 8.237 -16.173 -17.056 1.00 89.56 78 ASN A CA 1
ATOM 642 C C . ASN A 1 78 ? 8.303 -17.479 -17.858 1.00 89.56 78 ASN A C 1
ATOM 644 O O . ASN A 1 78 ? 8.634 -18.520 -17.301 1.00 89.56 78 ASN A O 1
ATOM 648 N N . ASP A 1 79 ? 8.123 -17.409 -19.179 1.00 90.12 79 ASP A N 1
ATOM 649 C CA . ASP A 1 79 ? 8.287 -18.582 -20.057 1.00 90.12 79 ASP A CA 1
ATOM 650 C C . ASP A 1 79 ? 9.728 -19.128 -20.056 1.00 90.12 79 ASP A C 1
ATOM 652 O O . ASP A 1 79 ? 9.976 -20.287 -20.386 1.00 90.12 79 ASP A O 1
ATOM 656 N N . LYS A 1 80 ? 10.705 -18.267 -19.740 1.00 93.19 80 LYS A N 1
ATOM 657 C CA . LYS A 1 80 ? 12.141 -18.571 -19.711 1.00 93.19 80 LYS A CA 1
ATOM 658 C C . LYS A 1 80 ? 12.822 -17.826 -18.567 1.00 93.19 80 LYS A C 1
ATOM 660 O O . LYS A 1 80 ? 12.328 -16.802 -18.098 1.00 93.19 80 LYS A O 1
ATOM 665 N N . THR A 1 81 ? 14.003 -18.294 -18.172 1.00 93.25 81 THR A N 1
ATOM 666 C CA . THR A 1 81 ? 14.863 -17.584 -17.218 1.00 93.25 81 THR A CA 1
ATOM 667 C C . THR A 1 81 ? 15.229 -16.198 -17.747 1.00 93.25 81 THR A C 1
ATOM 669 O O . THR A 1 81 ? 15.683 -16.054 -18.881 1.00 93.25 81 THR A O 1
ATOM 672 N N . ILE A 1 82 ? 15.061 -15.186 -16.898 1.00 94.06 82 ILE A N 1
ATOM 673 C CA . ILE A 1 82 ? 15.449 -13.799 -17.164 1.00 94.06 82 ILE A CA 1
ATOM 674 C C . ILE A 1 82 ? 16.609 -13.466 -16.229 1.00 94.06 82 ILE A C 1
ATOM 676 O O . ILE A 1 82 ? 16.573 -13.830 -15.054 1.00 94.06 82 ILE A O 1
ATOM 680 N N . PHE A 1 83 ? 17.624 -12.771 -16.736 1.00 94.94 83 PHE A N 1
ATOM 681 C CA . PHE A 1 83 ? 18.726 -12.256 -15.930 1.00 94.94 83 PHE A CA 1
ATOM 682 C C . PHE A 1 83 ? 18.904 -10.760 -16.185 1.00 94.94 83 PHE A C 1
ATOM 684 O O . PHE A 1 83 ? 18.587 -10.258 -17.262 1.00 94.94 83 PHE A O 1
ATOM 691 N N . ALA A 1 84 ? 19.413 -10.057 -15.181 1.00 94.12 84 ALA A N 1
ATOM 692 C CA . ALA A 1 84 ? 19.800 -8.661 -15.279 1.00 94.12 84 ALA A CA 1
ATOM 693 C C . ALA A 1 84 ? 21.152 -8.490 -14.589 1.00 94.12 84 ALA A C 1
ATOM 695 O O . ALA A 1 84 ? 21.400 -9.094 -13.546 1.00 94.12 84 ALA A O 1
ATOM 696 N N . ILE A 1 85 ? 22.016 -7.675 -15.187 1.00 95.69 85 ILE A N 1
ATOM 697 C CA . ILE A 1 85 ? 23.288 -7.265 -14.600 1.00 95.69 85 ILE A CA 1
ATOM 698 C C . ILE A 1 85 ? 23.189 -5.758 -14.418 1.00 95.69 85 ILE A C 1
ATOM 700 O O . ILE A 1 85 ? 22.956 -5.034 -15.384 1.00 95.69 85 ILE A O 1
ATOM 704 N N . ALA A 1 86 ? 23.333 -5.302 -13.181 1.00 94.69 86 ALA A N 1
ATOM 705 C CA . ALA A 1 86 ? 23.349 -3.891 -12.838 1.00 94.69 86 ALA A CA 1
ATOM 706 C C . ALA A 1 86 ? 24.676 -3.576 -12.147 1.00 94.69 86 ALA A C 1
ATOM 708 O O . ALA A 1 86 ? 25.128 -4.339 -11.295 1.00 94.69 86 ALA A O 1
ATOM 709 N N . SER A 1 87 ? 25.297 -2.468 -12.542 1.00 95.75 87 SER A N 1
ATOM 710 C CA . SER A 1 87 ? 26.533 -1.953 -11.958 1.00 95.75 87 SER A CA 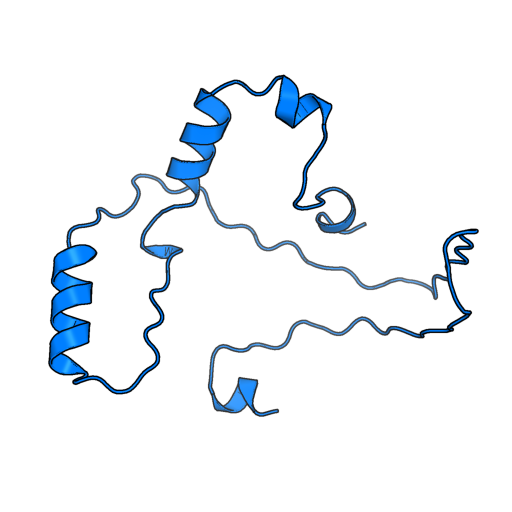1
ATOM 711 C C . SER A 1 87 ? 26.334 -0.479 -11.658 1.00 95.75 87 SER A C 1
ATOM 713 O O . SER A 1 87 ? 25.804 0.247 -12.498 1.00 95.75 87 SER A O 1
ATOM 715 N N . ASP A 1 88 ? 26.790 -0.050 -10.489 1.00 95.75 88 ASP A N 1
ATOM 716 C CA . ASP A 1 88 ? 26.668 1.324 -10.017 1.00 95.75 88 ASP A CA 1
ATOM 717 C C . ASP A 1 88 ? 27.970 1.716 -9.293 1.00 95.75 88 ASP A C 1
ATOM 719 O O . ASP A 1 88 ? 28.407 0.955 -8.426 1.00 95.75 88 ASP A O 1
ATOM 723 N N . PRO A 1 89 ? 28.630 2.841 -9.638 1.00 96.00 89 PRO A N 1
ATOM 724 C CA . PRO A 1 89 ? 29.825 3.314 -8.935 1.00 96.00 89 PRO A CA 1
ATOM 725 C C . PRO A 1 89 ? 29.623 3.558 -7.433 1.00 96.00 89 PRO A C 1
ATOM 727 O O . PRO A 1 89 ? 30.595 3.522 -6.683 1.00 96.00 89 PRO A O 1
ATOM 730 N N . GLU A 1 90 ? 28.387 3.804 -6.992 1.00 97.19 90 GLU A N 1
ATOM 731 C CA . GLU A 1 90 ? 28.039 3.989 -5.580 1.00 97.19 90 GLU A CA 1
ATOM 732 C C . GLU A 1 90 ? 27.848 2.652 -4.838 1.00 97.19 90 GLU A C 1
ATOM 734 O O . GLU A 1 90 ? 27.745 2.626 -3.608 1.00 97.19 90 GLU A O 1
ATOM 739 N N . ALA A 1 91 ? 27.8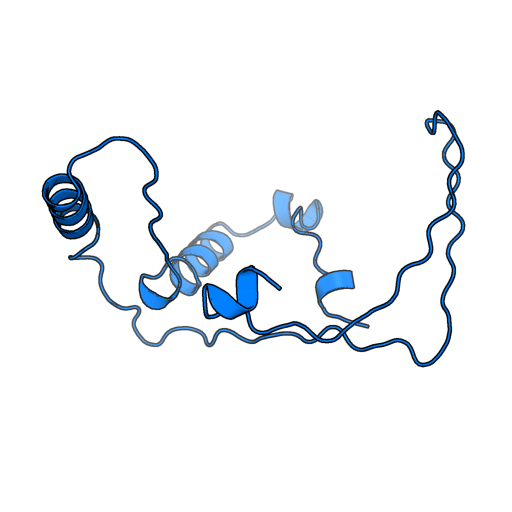27 1.519 -5.553 1.00 95.75 91 ALA A N 1
ATOM 740 C CA . ALA A 1 91 ? 27.700 0.203 -4.941 1.00 95.75 91 ALA A CA 1
ATOM 741 C C . ALA A 1 91 ? 28.965 -0.167 -4.150 1.00 95.75 91 ALA A C 1
ATOM 743 O O . ALA A 1 91 ? 30.070 -0.250 -4.683 1.00 95.75 91 ALA A O 1
ATOM 744 N N . THR A 1 92 ? 28.796 -0.478 -2.865 1.00 96.56 92 THR A N 1
ATOM 745 C CA . THR A 1 92 ? 29.901 -0.814 -1.949 1.00 96.56 92 THR A CA 1
ATOM 746 C C . THR A 1 92 ? 30.349 -2.277 -2.020 1.00 96.56 92 THR A C 1
ATOM 748 O O . THR A 1 92 ? 31.286 -2.674 -1.328 1.00 96.56 92 THR A O 1
ATOM 751 N N . GLY A 1 93 ? 29.697 -3.101 -2.844 1.00 95.81 93 GLY A N 1
ATOM 752 C CA . GLY A 1 93 ? 30.001 -4.521 -2.976 1.00 95.81 93 GLY A CA 1
ATOM 753 C C . GLY A 1 93 ? 29.219 -5.204 -4.097 1.00 95.81 93 GLY A C 1
ATOM 754 O O . GLY A 1 93 ? 28.331 -4.619 -4.712 1.00 95.81 93 GLY A O 1
ATOM 755 N N . SER A 1 94 ? 29.561 -6.466 -4.363 1.00 96.62 94 SER A N 1
ATOM 756 C CA . SER A 1 94 ? 28.908 -7.304 -5.377 1.00 96.62 94 SER A CA 1
ATOM 757 C C . SER A 1 94 ? 28.068 -8.399 -4.727 1.00 96.62 94 SER A C 1
ATOM 759 O O . SER A 1 94 ? 28.486 -9.011 -3.746 1.00 96.62 94 SER A O 1
ATOM 761 N N . SER A 1 95 ? 26.898 -8.679 -5.298 1.00 95.75 95 SER A N 1
ATOM 762 C CA . SER A 1 95 ? 26.040 -9.786 -4.874 1.00 95.75 95 SER A CA 1
ATOM 763 C C . SER A 1 95 ? 25.377 -10.455 -6.075 1.00 95.75 95 SER A C 1
ATOM 765 O O . SER A 1 95 ? 25.208 -9.848 -7.131 1.00 95.75 95 SER A O 1
ATOM 767 N N . VAL A 1 96 ? 25.009 -11.724 -5.904 1.00 96.94 96 VAL A N 1
ATOM 768 C CA . VAL A 1 96 ? 24.223 -12.492 -6.873 1.00 96.94 96 VAL A CA 1
ATOM 769 C C . VAL A 1 96 ? 22.999 -13.027 -6.145 1.00 96.94 96 VAL A C 1
ATOM 771 O O . VAL A 1 96 ? 23.097 -13.506 -5.018 1.00 96.94 96 VAL A O 1
ATOM 774 N N . SER A 1 97 ? 21.831 -12.931 -6.771 1.00 96.00 97 SER A N 1
ATOM 775 C CA . SER A 1 97 ? 20.576 -13.437 -6.216 1.00 96.00 97 SER A CA 1
ATOM 776 C C . SER A 1 97 ? 19.783 -14.169 -7.287 1.00 96.00 97 SER A C 1
ATOM 778 O O . SER A 1 97 ? 19.738 -13.741 -8.439 1.00 96.00 97 SER A O 1
ATOM 780 N N . ILE A 1 98 ? 19.150 -15.271 -6.891 1.00 95.75 98 ILE A N 1
ATOM 781 C CA . ILE A 1 98 ? 18.274 -16.073 -7.744 1.00 95.75 98 ILE A CA 1
ATOM 782 C C . ILE A 1 98 ? 16.884 -16.037 -7.121 1.00 95.75 98 ILE A C 1
ATOM 784 O O . ILE A 1 98 ? 16.719 -16.345 -5.942 1.00 95.75 98 ILE A O 1
ATOM 788 N N . TYR A 1 99 ? 15.890 -15.667 -7.922 1.00 93.56 99 TYR A N 1
ATOM 789 C CA . TYR A 1 99 ? 14.504 -15.542 -7.489 1.00 93.56 99 TYR A CA 1
ATOM 790 C C . TYR A 1 99 ? 13.619 -16.493 -8.287 1.00 93.56 99 TYR A C 1
ATOM 792 O O . TYR A 1 99 ? 13.785 -16.640 -9.497 1.00 93.56 99 TYR A O 1
ATOM 800 N N . PHE A 1 100 ? 12.639 -17.086 -7.609 1.00 91.62 100 PHE A N 1
ATOM 801 C CA . PHE A 1 100 ? 11.603 -17.915 -8.216 1.00 91.62 100 PHE A CA 1
ATOM 802 C C . PHE A 1 100 ? 10.243 -17.290 -7.928 1.00 91.62 100 PHE A C 1
ATOM 804 O O . PHE A 1 100 ? 9.942 -16.967 -6.775 1.00 91.62 100 PHE A O 1
ATOM 811 N N . LYS A 1 101 ? 9.418 -17.129 -8.964 1.00 90.06 101 LYS A N 1
ATOM 812 C CA . LYS A 1 101 ? 8.015 -16.757 -8.785 1.00 90.06 101 LYS A CA 1
ATOM 813 C C . LYS A 1 101 ? 7.247 -17.978 -8.283 1.00 90.06 101 LYS A C 1
ATOM 815 O O . LYS A 1 101 ? 7.533 -19.107 -8.670 1.00 90.06 101 LYS A O 1
ATOM 820 N N . LYS A 1 102 ? 6.305 -17.743 -7.379 1.00 87.88 102 LYS A N 1
ATOM 821 C CA . LYS A 1 102 ? 5.378 -18.747 -6.856 1.00 87.88 102 LYS A CA 1
ATOM 822 C C . LYS A 1 102 ? 3.991 -18.134 -6.829 1.00 87.88 102 LYS A C 1
ATOM 824 O O . LYS A 1 102 ? 3.870 -16.913 -6.691 1.00 87.88 102 LYS A O 1
ATOM 829 N N . ASP A 1 103 ? 2.976 -18.981 -6.912 1.00 86.31 103 ASP A N 1
ATOM 830 C CA . ASP A 1 103 ? 1.600 -18.540 -6.738 1.00 86.31 103 ASP A CA 1
ATOM 831 C C . ASP A 1 103 ? 1.403 -17.894 -5.364 1.00 86.31 103 ASP A C 1
ATOM 833 O O . ASP A 1 103 ? 2.028 -18.273 -4.363 1.00 86.31 103 ASP A O 1
ATOM 837 N N . ALA A 1 104 ? 0.539 -16.880 -5.330 1.00 82.94 104 ALA A N 1
ATOM 838 C CA . ALA A 1 104 ? 0.172 -16.221 -4.091 1.00 82.94 104 ALA A CA 1
ATOM 839 C C . ALA A 1 104 ? -0.544 -17.223 -3.178 1.00 82.94 104 ALA A C 1
ATOM 841 O O . ALA A 1 104 ? -1.496 -17.883 -3.592 1.00 82.94 104 ALA A O 1
ATOM 842 N N . ARG A 1 105 ? -0.093 -17.323 -1.925 1.00 80.50 105 ARG A N 1
ATOM 843 C CA . ARG A 1 105 ? -0.768 -18.142 -0.914 1.00 80.50 105 ARG A CA 1
ATOM 844 C C . ARG A 1 105 ? -1.957 -17.374 -0.354 1.00 80.50 105 ARG A C 1
ATOM 846 O O . ARG A 1 105 ? -1.857 -16.168 -0.121 1.00 80.50 105 ARG A O 1
ATOM 853 N N . GLU A 1 106 ? -3.051 -18.072 -0.082 1.00 78.50 106 GLU A N 1
ATOM 854 C CA . GLU A 1 106 ? -4.126 -17.495 0.719 1.00 78.50 106 GLU A CA 1
ATOM 855 C C . GLU A 1 106 ? -3.623 -17.256 2.147 1.00 78.50 106 GLU A C 1
ATOM 857 O O . GLU A 1 106 ? -3.049 -18.149 2.759 1.00 78.50 106 GLU A O 1
ATOM 862 N N . GLN A 1 107 ? -3.809 -16.045 2.675 1.00 73.25 107 GLN A N 1
ATOM 863 C CA . GLN A 1 107 ? -3.432 -15.671 4.049 1.00 73.25 107 GLN A CA 1
ATOM 864 C C . GLN A 1 107 ? -4.657 -15.213 4.853 1.00 73.25 107 GLN A C 1
ATOM 866 O O . GLN A 1 107 ? -4.604 -14.286 5.652 1.00 73.25 107 GLN A O 1
ATOM 871 N N . ASN A 1 108 ? -5.796 -15.850 4.599 1.00 78.06 108 ASN A N 1
ATOM 872 C CA . ASN A 1 108 ? -7.091 -15.547 5.213 1.00 78.06 108 ASN A CA 1
ATOM 873 C C . ASN A 1 108 ? -7.293 -16.212 6.588 1.00 78.06 108 ASN A C 1
ATOM 875 O O . ASN A 1 108 ? -8.330 -16.009 7.213 1.00 78.06 108 ASN A O 1
ATOM 879 N N . SER A 1 109 ? -6.326 -16.996 7.070 1.00 75.94 109 SER A N 1
ATOM 880 C CA . SER A 1 109 ? -6.389 -17.638 8.383 1.00 75.94 109 SER A CA 1
ATOM 881 C C . SER A 1 109 ? -5.036 -17.630 9.087 1.00 75.94 109 SER A C 1
ATOM 883 O O . SER A 1 109 ? -3.980 -17.622 8.454 1.00 75.94 109 SER A O 1
ATOM 885 N N . GLU A 1 110 ? -5.070 -17.691 10.418 1.00 73.62 110 GLU A N 1
ATOM 886 C CA . GLU A 1 110 ? -3.868 -17.833 11.244 1.00 73.62 110 GLU A CA 1
ATOM 887 C C . GLU A 1 110 ? -3.064 -19.089 10.865 1.00 73.62 110 GLU A C 1
ATOM 889 O O . GLU A 1 110 ? -1.837 -19.046 10.774 1.00 73.62 110 GLU A O 1
ATOM 894 N N . ALA A 1 111 ? -3.760 -20.194 10.579 1.00 73.25 111 ALA A N 1
ATOM 895 C CA . ALA A 1 111 ? -3.147 -21.445 10.144 1.00 73.25 111 ALA A CA 1
ATOM 896 C C . ALA A 1 111 ? -2.416 -21.307 8.800 1.00 73.25 111 ALA A C 1
ATOM 898 O O . ALA A 1 111 ? -1.391 -21.956 8.605 1.00 73.25 111 ALA A O 1
ATOM 899 N N . ALA A 1 112 ? -2.916 -20.465 7.892 1.00 71.44 112 ALA A N 1
ATOM 900 C CA . ALA A 1 112 ? -2.270 -20.191 6.612 1.00 71.44 112 ALA A CA 1
ATOM 901 C C . ALA A 1 112 ? -1.092 -19.206 6.732 1.00 71.44 112 ALA A C 1
ATOM 903 O O . ALA A 1 112 ? -0.151 -19.282 5.948 1.00 71.44 112 ALA A O 1
ATOM 904 N N . TYR A 1 113 ? -1.113 -18.308 7.724 1.00 70.38 113 TYR A N 1
ATOM 905 C CA . TYR A 1 113 ? -0.004 -17.386 7.998 1.00 70.38 113 TYR A CA 1
ATOM 906 C C . TYR A 1 113 ? 1.217 -18.077 8.631 1.00 70.38 113 TYR A C 1
ATOM 908 O O . TYR A 1 113 ? 2.351 -17.696 8.355 1.00 70.38 113 TYR A O 1
ATOM 916 N N . ARG A 1 114 ? 1.006 -19.087 9.486 1.00 74.19 114 ARG A N 1
ATOM 917 C CA . ARG A 1 114 ? 2.083 -19.777 10.227 1.00 74.19 114 ARG A CA 1
ATOM 918 C C . ARG A 1 114 ? 2.837 -20.863 9.424 1.00 74.19 114 ARG A C 1
ATOM 920 O O . ARG A 1 114 ? 3.673 -21.546 10.013 1.00 74.19 114 ARG A O 1
ATOM 927 N N . GLN A 1 115 ? 2.550 -21.033 8.128 1.00 58.56 115 GLN A N 1
ATOM 928 C CA . GLN A 1 115 ? 3.170 -22.018 7.215 1.00 58.56 115 GLN A CA 1
ATOM 929 C C . GLN A 1 115 ? 4.087 -21.356 6.178 1.00 58.56 115 GLN A C 1
ATOM 931 O O . GLN A 1 115 ? 5.173 -21.906 5.895 1.00 58.56 115 GLN A O 1
#

Radius of gyration: 21.34 Å; chains: 1; bounding box: 52×41×48 Å